Protein AF-A0A952T1L0-F1 (afdb_monomer_lite)

Structure (mmCIF, N/CA/C/O backbone):
data_AF-A0A952T1L0-F1
#
_entry.id   AF-A0A952T1L0-F1
#
loop_
_atom_site.group_PDB
_atom_site.id
_atom_site.type_symbol
_atom_site.label_atom_id
_atom_site.label_alt_id
_atom_site.label_comp_id
_atom_site.label_asym_id
_atom_site.label_entity_id
_atom_site.label_seq_id
_atom_site.pdbx_PDB_ins_code
_atom_site.Cartn_x
_atom_site.Cartn_y
_atom_site.Cartn_z
_atom_site.occupancy
_atom_site.B_iso_or_equiv
_atom_site.auth_seq_id
_atom_site.auth_comp_id
_atom_site.auth_asym_id
_atom_site.auth_atom_id
_atom_site.pdbx_PDB_model_num
ATOM 1 N N . THR A 1 1 ? 1.528 -7.725 -9.233 1.00 82.81 1 THR A N 1
ATOM 2 C CA . THR A 1 1 ? 0.608 -8.415 -8.296 1.00 82.81 1 THR A CA 1
ATOM 3 C C . THR A 1 1 ? 0.449 -7.569 -7.059 1.00 82.81 1 THR A C 1
ATOM 5 O O . THR A 1 1 ? 1.454 -7.033 -6.604 1.00 82.81 1 THR A O 1
ATOM 8 N N . HIS A 1 2 ? -0.777 -7.436 -6.551 1.00 85.69 2 HIS A N 1
ATOM 9 C CA . HIS A 1 2 ? -1.111 -6.692 -5.336 1.00 85.69 2 HIS A CA 1
ATOM 10 C C . HIS A 1 2 ? -1.997 -7.588 -4.467 1.00 85.69 2 HIS A C 1
ATOM 12 O O . HIS A 1 2 ? -3.093 -7.952 -4.887 1.00 85.69 2 HIS A O 1
ATOM 18 N N . LEU A 1 3 ? -1.483 -8.001 -3.312 1.00 89.06 3 LEU A N 1
ATOM 19 C CA . LEU A 1 3 ? -2.154 -8.878 -2.364 1.00 89.06 3 LEU A CA 1
ATOM 20 C C . LEU A 1 3 ? -2.653 -8.072 -1.165 1.00 89.06 3 LEU A C 1
ATOM 22 O O . LEU A 1 3 ? -1.904 -7.283 -0.594 1.00 89.06 3 LEU A O 1
ATOM 26 N N . PHE A 1 4 ? -3.893 -8.342 -0.767 1.00 89.69 4 PHE A N 1
ATOM 27 C CA . PHE A 1 4 ? -4.513 -7.817 0.445 1.00 89.69 4 PHE A CA 1
ATOM 28 C C . PHE A 1 4 ? -4.681 -8.966 1.441 1.00 89.69 4 PHE A C 1
ATOM 30 O O . PHE A 1 4 ? -5.277 -9.984 1.086 1.00 89.69 4 PHE A O 1
ATOM 37 N N . THR A 1 5 ? -4.154 -8.835 2.660 1.00 88.19 5 THR A N 1
ATOM 38 C CA . THR A 1 5 ? -4.120 -9.952 3.631 1.00 88.19 5 THR A CA 1
ATOM 39 C C . THR A 1 5 ? -4.932 -9.701 4.896 1.00 88.19 5 THR A C 1
ATOM 41 O O . THR A 1 5 ? -5.600 -10.613 5.379 1.00 88.19 5 THR A O 1
ATOM 44 N N 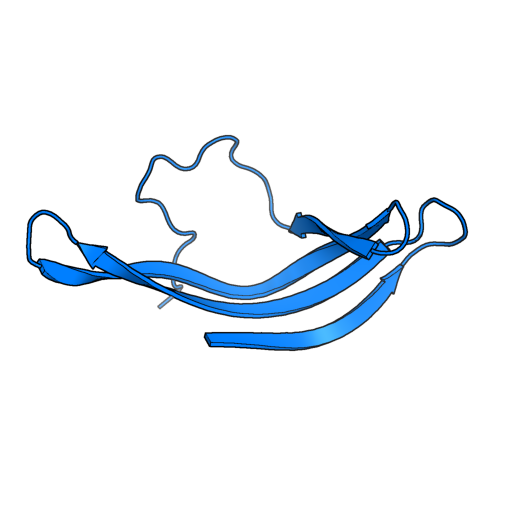. LYS A 1 6 ? -4.913 -8.479 5.437 1.00 91.31 6 LYS A N 1
ATOM 45 C CA . LYS A 1 6 ? -5.626 -8.113 6.667 1.00 91.31 6 LYS A CA 1
ATOM 46 C C . LYS A 1 6 ? -6.463 -6.868 6.431 1.00 91.31 6 LYS A C 1
ATOM 48 O O . LYS A 1 6 ? -5.959 -5.899 5.877 1.00 91.31 6 LYS A O 1
ATOM 53 N N . MET A 1 7 ? -7.720 -6.900 6.861 1.00 92.06 7 MET A N 1
ATOM 54 C CA . MET A 1 7 ? -8.659 -5.787 6.735 1.00 92.06 7 MET A CA 1
ATOM 55 C C . MET A 1 7 ? -9.312 -5.505 8.086 1.00 92.06 7 MET A C 1
ATOM 57 O O . MET A 1 7 ? -9.950 -6.388 8.660 1.00 92.06 7 MET A O 1
ATOM 61 N N . THR A 1 8 ? -9.168 -4.279 8.583 1.00 92.56 8 THR A N 1
ATOM 62 C CA . THR A 1 8 ? -9.719 -3.844 9.871 1.00 92.56 8 THR A CA 1
ATOM 63 C C . THR A 1 8 ? -10.501 -2.555 9.679 1.00 92.56 8 THR A C 1
ATOM 65 O O . THR A 1 8 ? -9.970 -1.566 9.180 1.00 92.56 8 THR A O 1
ATOM 68 N N . LYS A 1 9 ? -11.769 -2.535 10.097 1.00 90.94 9 LYS A N 1
ATOM 69 C CA . LYS A 1 9 ? -12.521 -1.281 10.188 1.00 90.94 9 LYS A CA 1
ATOM 70 C C . LYS A 1 9 ? -12.082 -0.530 11.442 1.00 90.94 9 LYS A C 1
ATOM 72 O O . LYS A 1 9 ? -12.157 -1.079 12.538 1.00 90.94 9 LYS A O 1
ATOM 77 N N . VAL A 1 10 ? -11.687 0.725 11.280 1.00 88.94 10 VAL A N 1
ATOM 78 C CA . VAL A 1 10 ? -11.309 1.629 12.369 1.00 88.94 10 VAL A CA 1
ATOM 79 C C . VAL A 1 10 ? -12.276 2.810 12.389 1.00 88.94 10 VAL A C 1
ATOM 81 O O . VAL A 1 10 ? -12.677 3.317 11.342 1.00 88.94 10 VAL A O 1
ATOM 84 N N . GLY A 1 11 ? -12.684 3.240 13.583 1.00 86.50 11 GLY A N 1
ATOM 85 C CA . GLY A 1 11 ? -13.650 4.327 13.760 1.00 86.50 11 GLY A CA 1
ATOM 86 C C . GLY A 1 11 ? -15.113 3.921 13.529 1.00 86.50 11 GLY A C 1
ATOM 87 O O . GLY A 1 11 ? -15.454 2.749 13.343 1.00 86.50 11 GLY A O 1
ATOM 88 N N . ALA A 1 12 ? -16.007 4.912 13.574 1.00 83.88 12 ALA A N 1
ATOM 89 C CA . ALA A 1 12 ? -17.452 4.727 13.468 1.00 83.88 12 ALA A CA 1
ATOM 90 C C . ALA A 1 12 ? -18.120 5.882 12.705 1.00 83.88 12 ALA A C 1
ATOM 92 O O . ALA A 1 12 ? -17.562 6.968 12.571 1.00 83.88 12 ALA A O 1
ATOM 93 N N . GLY A 1 13 ? -19.339 5.647 12.212 1.00 82.06 13 GLY A N 1
ATOM 94 C CA . GLY A 1 13 ? -20.105 6.659 11.484 1.00 82.06 13 GLY A CA 1
ATOM 95 C C . GLY A 1 13 ? -19.415 7.110 10.193 1.00 82.06 13 GLY A C 1
ATOM 96 O O . GLY A 1 13 ? -18.919 6.282 9.430 1.00 82.06 13 GLY A O 1
ATOM 97 N N . ARG A 1 14 ? -19.411 8.426 9.951 1.00 78.38 14 ARG A N 1
ATOM 98 C CA . ARG A 1 14 ? -18.844 9.052 8.745 1.00 78.38 14 ARG A CA 1
ATOM 99 C C . ARG A 1 14 ? -17.311 9.016 8.704 1.00 78.38 14 ARG A C 1
ATOM 101 O O . ARG A 1 14 ? -16.744 9.107 7.622 1.00 78.38 14 ARG A O 1
ATOM 108 N N . ASP A 1 15 ? -16.669 8.827 9.854 1.00 79.44 15 ASP A N 1
ATOM 109 C CA . ASP A 1 15 ? -15.207 8.806 9.986 1.00 79.44 15 ASP A CA 1
ATOM 110 C C . ASP A 1 15 ? -14.634 7.383 9.964 1.00 79.44 15 ASP A C 1
ATOM 112 O O . ASP A 1 15 ? -13.450 7.177 10.223 1.00 79.44 15 ASP A O 1
ATOM 116 N N . ALA A 1 16 ? -15.468 6.378 9.674 1.00 86.81 16 ALA A N 1
ATOM 117 C CA . ALA A 1 16 ? -15.003 5.008 9.555 1.00 86.81 16 ALA A CA 1
ATOM 118 C C . ALA A 1 16 ? -14.057 4.847 8.354 1.00 86.81 16 ALA A C 1
ATOM 120 O O . ALA A 1 16 ? -14.404 5.176 7.218 1.00 86.81 16 ALA A O 1
ATOM 121 N N . VAL A 1 17 ? -12.891 4.263 8.613 1.00 89.19 17 VAL A N 1
ATOM 122 C CA . VAL A 1 17 ? -11.899 3.886 7.605 1.00 89.19 17 VAL A CA 1
ATOM 123 C C . VAL A 1 17 ? -11.702 2.375 7.615 1.00 89.19 17 VAL A C 1
ATOM 125 O O . VAL A 1 17 ? -11.939 1.706 8.622 1.00 89.19 17 VAL A O 1
ATOM 128 N N . LEU A 1 18 ? -11.271 1.824 6.489 1.00 90.50 18 LEU A N 1
ATOM 129 C CA . LEU A 1 18 ? -10.839 0.441 6.377 1.00 90.50 18 LEU A CA 1
ATOM 130 C C . LEU A 1 18 ? -9.321 0.424 6.199 1.00 90.50 18 LEU A C 1
ATOM 132 O O . LEU A 1 18 ? -8.810 0.822 5.155 1.00 90.50 18 LEU A O 1
ATOM 136 N N . GLU A 1 19 ? -8.613 -0.034 7.222 1.00 91.06 19 GLU A N 1
ATOM 137 C CA . GLU A 1 19 ? -7.185 -0.324 7.150 1.00 91.06 19 GLU A CA 1
ATOM 138 C C . GLU A 1 19 ? -6.982 -1.662 6.452 1.00 91.06 19 GLU A C 1
ATOM 140 O O . GLU A 1 19 ? -7.542 -2.675 6.874 1.00 91.06 19 GLU A O 1
ATOM 145 N N . THR A 1 20 ? -6.190 -1.672 5.384 1.00 89.69 20 THR A N 1
ATOM 146 C CA . THR A 1 20 ? -5.883 -2.873 4.609 1.00 89.69 20 THR A CA 1
ATOM 147 C C . THR A 1 20 ? -4.379 -3.067 4.498 1.00 89.69 20 THR A C 1
ATOM 149 O O . THR A 1 20 ? -3.690 -2.225 3.930 1.00 89.69 20 THR A O 1
ATOM 152 N N . THR A 1 21 ? -3.870 -4.193 4.994 1.00 89.38 21 THR A N 1
ATOM 153 C CA . THR A 1 21 ? -2.472 -4.594 4.809 1.00 89.38 21 THR A CA 1
ATOM 154 C C . THR A 1 21 ? -2.260 -5.106 3.391 1.00 89.38 21 THR A C 1
ATOM 156 O O . THR A 1 21 ? -2.973 -6.001 2.923 1.00 89.38 21 THR A O 1
ATOM 159 N N . CYS A 1 22 ? -1.265 -4.531 2.731 1.00 88.12 22 CYS A N 1
ATOM 160 C CA . CYS A 1 22 ? -0.979 -4.674 1.322 1.00 88.12 22 CYS A CA 1
ATOM 161 C C . CYS A 1 22 ? 0.465 -5.139 1.122 1.00 88.12 22 CYS A C 1
ATOM 163 O O . CYS A 1 22 ? 1.394 -4.572 1.689 1.00 88.12 22 CYS A O 1
ATOM 165 N N . THR A 1 23 ? 0.654 -6.123 0.248 1.00 85.81 23 THR A N 1
ATOM 166 C CA . THR A 1 23 ? 1.977 -6.527 -0.243 1.00 85.81 23 THR A CA 1
ATOM 167 C C . THR A 1 23 ? 1.919 -6.626 -1.752 1.00 8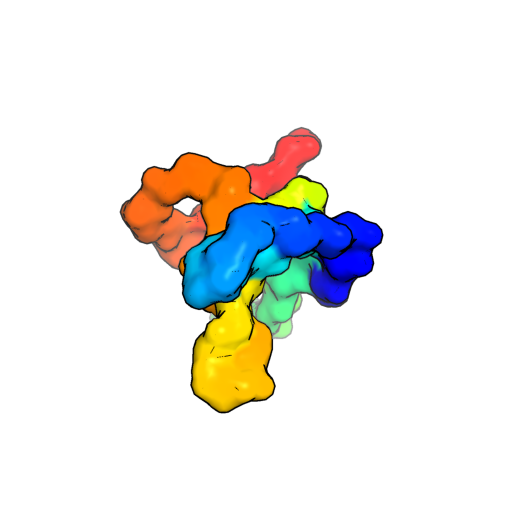5.81 23 THR A C 1
ATOM 169 O O . THR A 1 23 ? 1.023 -7.261 -2.317 1.00 85.81 23 THR A O 1
ATOM 172 N N . GLY A 1 24 ? 2.860 -6.006 -2.444 1.00 87.44 24 GLY A N 1
ATOM 173 C CA . GLY A 1 24 ? 2.817 -5.981 -3.887 1.00 87.44 24 GLY A CA 1
ATOM 174 C C . GLY A 1 24 ? 3.993 -5.287 -4.529 1.00 87.44 24 GLY A C 1
ATOM 175 O O . GLY A 1 24 ? 4.974 -4.906 -3.903 1.00 87.44 24 GLY A O 1
ATOM 176 N N . HIS A 1 25 ? 3.893 -5.215 -5.845 1.00 86.44 25 HIS A N 1
ATOM 177 C CA . HIS A 1 25 ? 4.921 -4.645 -6.692 1.00 86.44 25 HIS A CA 1
ATOM 178 C C . HIS A 1 25 ? 4.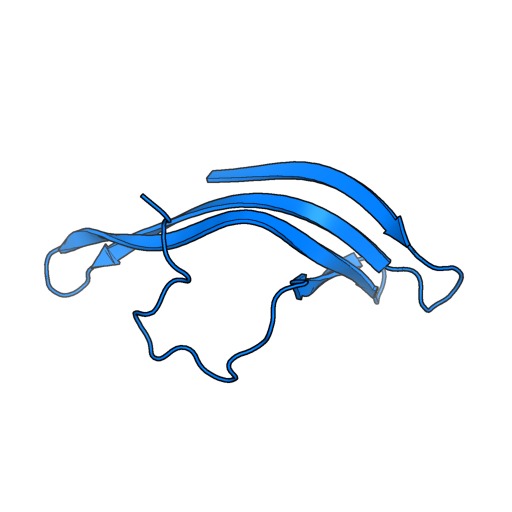328 -4.266 -8.044 1.00 86.44 25 HIS A C 1
ATOM 180 O O . HIS A 1 25 ? 3.388 -4.911 -8.545 1.00 86.44 25 HIS A O 1
ATOM 186 N N . LEU A 1 26 ? 4.906 -3.226 -8.633 1.00 87.88 26 LEU A N 1
ATOM 187 C CA . LEU A 1 26 ? 4.543 -2.676 -9.924 1.00 87.88 26 LEU A CA 1
ATOM 188 C C . LEU A 1 26 ? 5.758 -2.691 -10.849 1.00 87.88 26 LEU A C 1
ATOM 190 O O . LEU A 1 26 ? 6.814 -2.150 -10.531 1.00 87.88 26 LEU A O 1
ATOM 194 N N . TRP A 1 27 ? 5.568 -3.265 -12.032 1.00 89.69 27 TRP A N 1
ATOM 195 C CA . TRP A 1 27 ? 6.542 -3.244 -13.116 1.00 89.69 27 TRP A CA 1
ATOM 196 C C . TRP A 1 27 ? 5.964 -2.488 -14.302 1.00 89.69 27 TRP A C 1
ATOM 198 O O . TRP A 1 27 ? 4.764 -2.568 -14.570 1.00 89.69 27 TRP A O 1
ATOM 208 N N . ALA A 1 28 ? 6.823 -1.816 -15.058 1.00 91.44 28 ALA A N 1
ATOM 209 C CA . ALA A 1 28 ? 6.450 -1.209 -16.327 1.00 91.44 28 ALA A CA 1
ATOM 210 C C . ALA A 1 28 ? 7.547 -1.411 -17.369 1.00 91.44 28 ALA A C 1
ATOM 212 O O . ALA A 1 28 ? 8.693 -1.706 -17.045 1.00 91.44 28 ALA A O 1
ATOM 213 N N . ARG A 1 29 ? 7.196 -1.242 -18.643 1.00 96.50 29 ARG A N 1
ATOM 214 C CA . ARG A 1 29 ? 8.163 -1.294 -19.738 1.00 96.50 29 ARG A CA 1
ATOM 215 C C . ARG A 1 29 ? 8.765 0.092 -19.963 1.00 96.50 29 ARG A C 1
ATOM 217 O O . ARG A 1 29 ? 8.038 1.046 -20.238 1.00 96.50 29 ARG A O 1
ATOM 224 N N . SER A 1 30 ? 10.086 0.199 -19.867 1.00 92.44 30 SER A N 1
ATOM 225 C CA . SER A 1 30 ? 10.821 1.434 -20.141 1.00 92.44 30 SER A CA 1
ATOM 226 C C . SER A 1 30 ? 10.675 1.834 -21.608 1.00 92.44 30 SER A C 1
ATOM 228 O O . SER A 1 30 ? 10.893 1.020 -22.506 1.00 92.44 30 SER A O 1
ATOM 230 N N . LYS A 1 31 ? 10.349 3.108 -21.859 1.00 93.56 31 LYS A N 1
ATOM 231 C CA . LYS A 1 31 ? 10.276 3.659 -23.223 1.00 93.56 31 LYS A CA 1
ATOM 232 C C . LYS A 1 31 ? 11.652 3.753 -23.886 1.00 93.56 31 LYS A C 1
ATOM 234 O O . LYS A 1 31 ? 11.734 3.644 -25.102 1.00 93.56 31 LYS A O 1
ATOM 239 N N . THR A 1 32 ? 12.711 3.940 -23.097 1.00 94.81 32 THR A N 1
ATOM 240 C CA . THR A 1 32 ? 14.075 4.144 -23.607 1.00 94.81 32 THR A CA 1
ATOM 241 C C . THR A 1 32 ? 14.773 2.824 -23.903 1.00 94.81 32 THR A C 1
ATOM 243 O O . THR A 1 32 ? 15.366 2.668 -24.962 1.00 94.81 32 THR A O 1
ATOM 246 N N . SER A 1 33 ? 14.707 1.864 -22.975 1.00 93.44 33 SER A N 1
ATOM 247 C CA . SER A 1 33 ? 15.410 0.580 -23.117 1.00 93.44 33 SER A CA 1
ATOM 248 C C . SER A 1 33 ? 14.524 -0.544 -23.648 1.00 93.44 33 SER A C 1
ATOM 250 O O . SER A 1 33 ? 15.031 -1.587 -24.046 1.00 93.44 33 SER A O 1
ATOM 252 N N . GLY A 1 34 ? 13.198 -0.385 -23.620 1.00 95.38 34 GLY A N 1
ATOM 253 C CA . GLY A 1 34 ? 12.254 -1.443 -23.979 1.00 95.38 34 GLY A CA 1
ATOM 254 C C . GLY A 1 34 ? 12.184 -2.602 -22.976 1.00 95.38 34 GLY A C 1
ATOM 255 O O . GLY A 1 34 ? 11.385 -3.514 -23.196 1.00 95.38 34 GLY A O 1
ATOM 256 N N . LEU A 1 35 ? 12.973 -2.569 -21.897 1.00 95.50 35 LEU A N 1
ATOM 257 C CA . LEU A 1 35 ? 13.020 -3.589 -20.846 1.00 95.50 35 LEU A CA 1
ATOM 258 C C . LEU A 1 35 ? 11.949 -3.345 -19.777 1.00 95.50 35 LEU A C 1
ATOM 260 O O . LEU A 1 35 ? 11.516 -2.209 -19.572 1.00 95.50 35 LEU A O 1
ATOM 264 N N . TYR A 1 36 ? 11.544 -4.403 -19.073 1.00 93.38 36 TYR A N 1
ATOM 265 C CA . TYR A 1 36 ? 10.743 -4.266 -17.856 1.00 93.38 36 TYR A CA 1
ATOM 266 C C . TYR A 1 36 ? 11.606 -3.724 -16.716 1.00 93.38 36 TYR A C 1
ATOM 268 O O . TYR A 1 36 ? 12.711 -4.209 -16.485 1.00 93.38 36 TYR A O 1
ATOM 276 N N . VAL A 1 37 ? 11.092 -2.722 -16.011 1.00 90.81 37 VAL A N 1
ATOM 277 C CA . VAL A 1 37 ? 11.739 -2.073 -14.870 1.00 90.81 37 VAL A CA 1
ATOM 278 C C . VAL A 1 37 ? 10.786 -2.058 -13.673 1.00 90.81 37 VAL A C 1
ATOM 280 O O . VAL A 1 37 ? 9.570 -1.919 -13.875 1.00 90.81 37 VAL A O 1
ATOM 283 N N . PRO A 1 38 ? 11.300 -2.225 -12.442 1.00 86.44 38 PRO A N 1
ATOM 284 C CA . PRO A 1 38 ? 10.487 -2.065 -11.249 1.00 86.44 38 PRO A CA 1
ATOM 285 C C . PRO A 1 38 ? 10.166 -0.578 -11.088 1.00 86.44 38 PRO A C 1
ATOM 287 O O . PRO A 1 38 ? 11.046 0.271 -11.225 1.00 86.44 38 PRO A O 1
ATOM 290 N N . ILE A 1 39 ? 8.896 -0.264 -10.854 1.00 87.94 39 ILE A N 1
ATOM 291 C CA . ILE A 1 39 ? 8.439 1.103 -10.585 1.00 87.94 39 ILE A CA 1
ATOM 292 C C . ILE A 1 39 ? 8.281 1.313 -9.088 1.00 87.94 39 ILE A C 1
ATOM 294 O O . ILE A 1 39 ? 8.669 2.361 -8.584 1.00 87.94 39 ILE A O 1
ATOM 298 N N . ASP A 1 40 ? 7.717 0.318 -8.403 1.00 82.25 40 ASP A N 1
ATOM 299 C CA . ASP A 1 40 ? 7.476 0.382 -6.969 1.00 82.25 40 ASP A CA 1
ATOM 300 C C . ASP A 1 40 ? 7.287 -1.017 -6.367 1.00 82.25 40 ASP A C 1
ATOM 302 O O . ASP A 1 40 ? 6.920 -1.96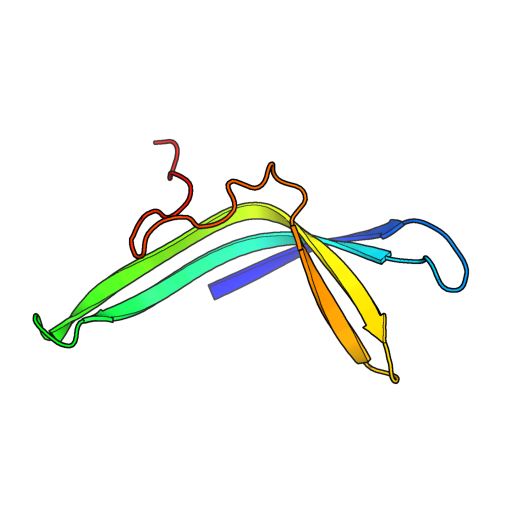8 -7.073 1.00 82.25 40 ASP A O 1
ATOM 306 N N . SER A 1 41 ? 7.508 -1.140 -5.062 1.00 81.75 41 SER A N 1
ATOM 307 C CA . SER A 1 41 ? 7.256 -2.348 -4.276 1.00 81.75 41 SER A CA 1
ATOM 308 C C . SER A 1 41 ? 6.924 -1.988 -2.837 1.00 81.75 41 SER A C 1
ATOM 310 O O . SER A 1 41 ? 7.587 -1.141 -2.259 1.00 81.75 41 SER A O 1
ATOM 312 N N . TRP A 1 42 ? 5.961 -2.694 -2.254 1.00 85.25 42 TRP A N 1
ATOM 313 C CA . TRP A 1 42 ? 5.523 -2.505 -0.875 1.00 85.25 42 TRP A CA 1
ATOM 314 C C . TRP A 1 42 ? 5.341 -3.861 -0.196 1.00 85.25 42 TRP A C 1
ATOM 316 O O . TRP A 1 42 ? 4.891 -4.832 -0.817 1.00 85.25 42 TRP A O 1
ATOM 326 N N . TYR A 1 43 ? 5.678 -3.940 1.087 1.00 85.25 43 TYR A N 1
ATOM 327 C CA . TYR A 1 43 ? 5.555 -5.158 1.883 1.00 85.25 43 TYR A CA 1
ATOM 328 C C . TYR A 1 43 ? 4.892 -4.839 3.217 1.00 85.25 43 TYR A C 1
ATOM 330 O O . TYR A 1 43 ? 5.409 -4.042 3.991 1.00 85.25 43 TYR A O 1
ATOM 338 N N . GLU A 1 44 ? 3.740 -5.466 3.459 1.00 86.88 44 GLU A N 1
ATOM 339 C CA . GLU A 1 44 ? 2.927 -5.280 4.666 1.00 86.88 44 GLU A CA 1
ATOM 340 C C . GLU A 1 44 ? 2.558 -3.814 4.967 1.00 86.88 44 GLU A C 1
ATOM 342 O O . GLU A 1 44 ? 2.278 -3.448 6.109 1.00 86.88 44 GLU A O 1
ATOM 347 N N . GLU A 1 45 ? 2.473 -2.977 3.931 1.00 86.19 45 GLU A N 1
ATOM 348 C CA . GLU A 1 45 ? 2.045 -1.585 4.066 1.00 86.19 45 GLU A CA 1
ATOM 349 C C . GLU A 1 45 ? 0.550 -1.488 4.368 1.00 86.19 45 GL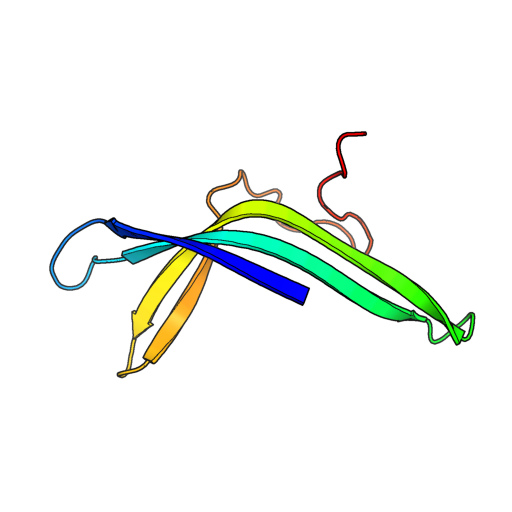U A C 1
ATOM 351 O O . GLU A 1 45 ? -0.268 -2.216 3.805 1.00 86.19 45 GLU A O 1
ATOM 356 N N . ILE A 1 46 ? 0.163 -0.564 5.248 1.00 84.62 46 ILE A N 1
ATOM 357 C CA . ILE A 1 46 ? -1.241 -0.345 5.604 1.00 84.62 46 ILE A CA 1
ATOM 358 C C . ILE A 1 46 ? -1.806 0.785 4.749 1.00 84.62 46 ILE A C 1
ATOM 360 O O . ILE A 1 46 ? -1.375 1.931 4.856 1.00 84.62 46 ILE A O 1
ATOM 364 N N . HIS A 1 47 ? -2.814 0.468 3.940 1.00 86.94 47 HIS A N 1
ATOM 365 C CA . HIS A 1 47 ? -3.591 1.421 3.156 1.00 86.94 47 HIS A CA 1
ATOM 366 C C . HIS A 1 47 ? -4.927 1.747 3.825 1.00 86.94 47 HIS A C 1
ATOM 368 O O . HIS A 1 47 ? -5.611 0.865 4.339 1.00 86.94 47 HIS A O 1
ATOM 374 N N . TYR A 1 48 ? -5.329 3.012 3.749 1.00 85.50 48 TYR A N 1
ATOM 375 C CA . TYR A 1 48 ? -6.614 3.510 4.220 1.00 85.50 48 TYR A CA 1
ATOM 376 C C . TYR A 1 48 ? -7.607 3.595 3.080 1.00 85.50 48 TYR A C 1
ATOM 378 O O . TYR A 1 48 ? -7.389 4.323 2.109 1.00 85.50 48 TYR A O 1
ATOM 386 N N . LEU A 1 49 ? -8.730 2.906 3.228 1.00 87.19 49 LEU A N 1
ATOM 387 C CA . LEU A 1 49 ? -9.872 3.052 2.348 1.00 87.19 49 LEU A CA 1
ATOM 388 C C . LEU A 1 49 ? -10.982 3.807 3.084 1.00 87.19 49 LEU A C 1
ATOM 390 O O . LEU A 1 49 ? -11.297 3.516 4.237 1.00 87.19 49 LEU A O 1
ATOM 394 N N . VAL A 1 50 ? -11.589 4.774 2.408 1.00 87.12 50 VAL A N 1
ATOM 395 C CA . VAL A 1 50 ? -12.801 5.469 2.859 1.00 87.12 50 VAL A CA 1
ATOM 396 C C . VAL A 1 50 ? -13.966 5.097 1.966 1.00 87.12 50 VAL A C 1
ATOM 398 O O . VAL A 1 50 ? -13.780 4.838 0.779 1.00 87.12 50 VAL A O 1
ATOM 401 N N . HIS A 1 51 ? -15.167 5.061 2.533 1.00 84.69 51 HIS A N 1
ATOM 402 C CA . HIS A 1 51 ? -16.379 4.828 1.762 1.00 84.69 51 HIS A CA 1
ATOM 403 C C . HIS A 1 51 ? -17.021 6.168 1.395 1.00 84.69 51 HIS A C 1
ATOM 405 O O . HIS A 1 51 ? -17.645 6.825 2.229 1.00 84.69 51 HIS A O 1
ATOM 411 N N . GLU A 1 52 ? -16.867 6.567 0.139 1.00 85.62 52 GLU A N 1
ATOM 412 C CA . GLU A 1 52 ? -17.346 7.836 -0.401 1.00 85.62 52 GLU A CA 1
ATOM 413 C C . GLU A 1 52 ? -18.235 7.573 -1.615 1.00 85.62 52 GLU A C 1
ATOM 415 O O . GLU A 1 52 ? -17.891 6.776 -2.483 1.00 85.62 52 GLU A O 1
ATOM 420 N N . GLU A 1 53 ? -19.389 8.243 -1.685 1.00 86.50 53 GLU A N 1
ATOM 421 C CA . GLU A 1 53 ? -20.292 8.178 -2.850 1.00 86.50 53 GLU A CA 1
ATOM 422 C C . GLU A 1 53 ? -20.705 6.744 -3.249 1.00 86.50 53 GLU A C 1
ATOM 424 O O . GLU A 1 53 ? -20.929 6.445 -4.417 1.00 86.50 53 GLU A O 1
ATOM 429 N N . GLY A 1 54 ? -20.811 5.839 -2.269 1.00 86.81 54 GLY A N 1
ATOM 430 C CA . GLY A 1 54 ? -21.182 4.439 -2.510 1.00 86.81 54 GLY A CA 1
ATOM 431 C C . GLY A 1 54 ? -20.031 3.544 -2.979 1.00 86.81 54 GLY A C 1
ATOM 432 O O . GLY A 1 54 ? -20.280 2.403 -3.363 1.00 86.81 54 GLY A O 1
ATOM 433 N N . ALA A 1 55 ? -18.788 4.034 -2.956 1.00 87.25 55 ALA A N 1
ATOM 434 C CA . ALA A 1 55 ? -17.606 3.282 -3.353 1.00 87.25 55 ALA A CA 1
ATOM 435 C C . ALA A 1 55 ? -16.468 3.414 -2.332 1.00 87.25 55 ALA A C 1
ATOM 437 O O . ALA A 1 55 ? -16.291 4.440 -1.678 1.00 87.25 55 ALA A O 1
ATOM 438 N N . TRP A 1 56 ? -15.649 2.369 -2.220 1.00 83.25 56 TRP A N 1
ATOM 439 C CA . TRP A 1 56 ? -14.408 2.435 -1.454 1.00 83.25 56 TRP A CA 1
ATOM 440 C C . TRP A 1 56 ? -13.310 3.116 -2.272 1.00 83.25 56 TRP A C 1
ATOM 442 O O . TRP A 1 56 ? -13.080 2.761 -3.429 1.00 83.25 56 TRP A O 1
ATOM 452 N N . ARG A 1 57 ? -12.613 4.077 -1.666 1.00 84.25 57 ARG A N 1
ATOM 453 C CA . ARG A 1 57 ? -11.519 4.837 -2.281 1.00 84.25 57 ARG A CA 1
ATOM 454 C C . ARG A 1 57 ? -10.281 4.808 -1.401 1.00 84.25 57 ARG A C 1
ATOM 456 O O . ARG A 1 57 ? -10.380 4.987 -0.192 1.00 84.25 57 ARG A O 1
ATOM 463 N N . LEU A 1 58 ? -9.119 4.610 -2.020 1.00 81.94 58 LEU A N 1
ATOM 464 C CA . LEU A 1 58 ? -7.819 4.728 -1.360 1.00 81.94 58 LEU A CA 1
ATOM 465 C C . LEU A 1 58 ? -7.559 6.194 -0.990 1.00 81.94 58 LEU A C 1
ATOM 467 O O . LEU A 1 58 ? -7.530 7.055 -1.866 1.00 81.94 58 LEU A O 1
ATOM 471 N N . ARG A 1 59 ? -7.367 6.467 0.302 1.00 76.69 59 ARG A N 1
ATOM 472 C CA . ARG A 1 59 ? -7.084 7.806 0.843 1.00 76.69 59 ARG A CA 1
ATOM 473 C C . ARG A 1 59 ? -5.591 8.045 1.093 1.00 76.69 59 ARG A C 1
ATOM 475 O O . ARG A 1 59 ? -5.169 9.197 1.111 1.00 76.69 59 ARG A O 1
ATOM 482 N N . GLY A 1 60 ? -4.807 6.982 1.285 1.00 70.31 60 GLY A N 1
ATOM 483 C CA . GLY A 1 60 ? -3.362 7.037 1.549 1.00 70.31 60 GLY A CA 1
ATOM 484 C C . GLY A 1 60 ? -2.871 5.824 2.343 1.00 70.31 60 GLY A C 1
ATOM 485 O O . GLY A 1 60 ? -3.638 4.886 2.556 1.00 70.31 60 GLY A O 1
ATOM 486 N N . ASN A 1 61 ? -1.617 5.842 2.793 1.00 66.81 61 ASN A N 1
ATOM 487 C CA . ASN A 1 61 ? -0.980 4.792 3.593 1.00 66.81 61 ASN A CA 1
ATOM 488 C C . ASN A 1 61 ? -0.519 5.307 4.976 1.00 66.81 61 ASN A C 1
ATOM 490 O O . ASN A 1 61 ? -0.306 6.506 5.149 1.00 66.81 61 ASN A O 1
ATOM 494 N N . LEU A 1 62 ? -0.390 4.417 5.973 1.00 60.03 62 LEU A N 1
ATOM 495 C CA . LEU A 1 62 ? 0.187 4.737 7.291 1.00 60.03 62 LEU A CA 1
ATOM 496 C C . LEU A 1 62 ? 1.718 4.629 7.223 1.00 60.03 62 LEU A C 1
ATOM 498 O O . LEU A 1 62 ? 2.312 3.667 7.698 1.00 60.03 62 LEU A O 1
ATOM 502 N N . GLY A 1 63 ? 2.358 5.606 6.598 1.00 48.91 63 GLY A N 1
ATOM 503 C CA . GLY A 1 63 ? 3.810 5.757 6.581 1.00 48.91 63 GLY A CA 1
ATOM 504 C C . GLY A 1 63 ? 4.134 7.237 6.467 1.00 48.91 63 GLY A C 1
ATOM 505 O O . GLY A 1 63 ? 3.422 7.957 5.768 1.00 48.91 63 GLY A O 1
ATOM 506 N N . GLU A 1 64 ? 5.138 7.715 7.205 1.00 44.56 64 GLU A N 1
ATOM 507 C CA . GLU A 1 64 ? 5.576 9.110 7.143 1.00 44.56 64 GLU A CA 1
ATOM 508 C C . GLU A 1 64 ? 5.648 9.592 5.695 1.00 44.56 64 GLU A C 1
ATOM 510 O O . GLU A 1 64 ? 6.278 8.969 4.848 1.00 44.56 64 GLU A O 1
ATOM 515 N N . SER A 1 65 ? 4.995 10.710 5.401 1.00 42.59 65 SER A N 1
ATOM 516 C CA . SER A 1 65 ? 5.142 11.359 4.111 1.00 42.59 65 SER A CA 1
ATOM 517 C C . SER A 1 65 ? 6.494 12.078 4.042 1.00 42.59 65 SER A C 1
ATOM 519 O O . SER A 1 65 ? 6.648 13.096 4.724 1.00 42.59 65 SER A O 1
ATOM 521 N N . PRO A 1 66 ? 7.388 11.761 3.093 1.00 44.62 66 PRO A N 1
ATOM 522 C CA . PRO A 1 66 ? 8.019 12.809 2.326 1.00 44.62 66 PRO A CA 1
ATOM 523 C C . PRO A 1 66 ? 7.023 13.195 1.236 1.00 44.62 66 PRO A C 1
ATOM 525 O O . PRO A 1 66 ? 6.701 12.416 0.336 1.00 44.62 66 PRO A O 1
ATOM 528 N N . ARG A 1 67 ? 6.502 14.422 1.327 1.00 54.00 67 ARG A N 1
ATOM 529 C CA . ARG A 1 67 ? 5.855 15.078 0.189 1.00 54.00 67 ARG A CA 1
ATOM 530 C C . ARG A 1 67 ? 6.851 15.048 -0.969 1.00 54.00 67 ARG A C 1
ATOM 532 O O . ARG A 1 67 ? 7.875 15.713 -0.891 1.00 54.00 67 ARG A O 1
ATOM 539 N N . VAL A 1 68 ? 6.511 14.315 -2.026 1.00 40.50 68 VAL A N 1
ATOM 540 C CA . VAL A 1 68 ? 7.326 14.129 -3.234 1.00 40.50 68 VAL A CA 1
ATOM 541 C C . VAL A 1 68 ? 8.553 13.249 -2.989 1.00 40.50 68 VAL A C 1
ATOM 543 O O . VAL A 1 68 ? 9.639 13.725 -2.672 1.00 40.50 68 VAL A O 1
ATOM 546 N N . LEU A 1 69 ? 8.404 11.952 -3.252 1.00 44.59 69 LEU A N 1
ATOM 547 C CA . LEU A 1 69 ? 9.546 11.174 -3.718 1.00 44.59 69 LEU A CA 1
ATOM 548 C C . LEU A 1 69 ? 9.825 11.631 -5.161 1.00 44.59 69 LEU A C 1
ATOM 550 O O . LEU A 1 69 ? 8.892 11.640 -5.973 1.00 44.59 69 LEU A O 1
ATOM 554 N N . PRO A 1 70 ? 11.049 12.070 -5.513 1.00 43.44 70 PRO A N 1
ATOM 555 C CA . PRO A 1 70 ? 11.392 12.284 -6.910 1.00 43.44 70 PRO A CA 1
ATOM 556 C C . PRO A 1 70 ? 11.072 11.018 -7.714 1.00 43.44 70 PRO A C 1
ATOM 558 O O . PRO A 1 70 ? 11.163 9.898 -7.199 1.00 43.44 70 PRO A O 1
ATOM 561 N N . PHE A 1 71 ? 10.661 11.199 -8.971 1.00 41.22 71 PHE A N 1
ATOM 562 C CA . PHE A 1 71 ? 10.378 10.097 -9.892 1.00 41.22 71 PHE A CA 1
ATOM 563 C C . PHE A 1 71 ? 11.572 9.123 -9.870 1.00 41.22 71 PHE A C 1
ATOM 565 O O . PHE A 1 71 ? 12.671 9.505 -10.265 1.00 41.22 71 PHE A O 1
ATOM 572 N N . GLY A 1 72 ? 11.374 7.900 -9.362 1.00 44.28 72 GLY A N 1
ATOM 573 C CA . GLY A 1 72 ? 12.440 6.897 -9.209 1.00 44.28 72 GLY A CA 1
ATOM 574 C C . GLY A 1 72 ? 12.920 6.601 -7.780 1.00 44.28 72 GLY A C 1
ATOM 575 O O . GLY A 1 72 ? 13.806 5.768 -7.623 1.00 44.28 72 GLY A O 1
ATOM 576 N N . THR A 1 73 ? 12.341 7.211 -6.745 1.00 43.06 73 THR A N 1
ATOM 577 C CA . THR A 1 73 ? 12.572 6.800 -5.345 1.00 43.06 73 THR A CA 1
ATOM 578 C C . THR A 1 73 ? 11.387 5.963 -4.873 1.00 43.06 73 THR A C 1
ATOM 580 O O . THR A 1 73 ? 10.432 6.498 -4.327 1.00 43.06 73 THR A O 1
ATOM 583 N N . ALA A 1 74 ? 11.411 4.658 -5.142 1.00 46.62 74 ALA A N 1
ATOM 584 C CA . ALA A 1 74 ? 10.561 3.718 -4.412 1.00 46.62 74 ALA A CA 1
ATOM 585 C C . ALA A 1 74 ? 11.061 3.652 -2.953 1.00 46.62 74 ALA A C 1
ATOM 587 O O . ALA A 1 74 ? 12.285 3.652 -2.755 1.00 46.62 74 ALA A O 1
ATOM 588 N N . PRO A 1 75 ? 10.187 3.613 -1.930 1.00 47.34 75 PRO A N 1
ATOM 589 C CA . PRO A 1 75 ? 10.614 3.275 -0.579 1.00 47.34 75 PRO A CA 1
ATOM 590 C C . PRO A 1 75 ? 11.305 1.906 -0.617 1.00 47.34 75 PRO A C 1
ATOM 592 O O . PRO A 1 75 ? 10.842 0.968 -1.261 1.00 47.34 75 PRO A O 1
ATOM 595 N N . HIS A 1 76 ? 12.485 1.857 -0.006 1.00 43.19 76 HIS A N 1
ATOM 596 C CA . HIS A 1 76 ? 13.491 0.816 -0.185 1.00 43.19 76 HIS A CA 1
ATOM 597 C C . HIS A 1 76 ? 12.963 -0.624 -0.051 1.00 43.19 76 HIS A C 1
ATOM 599 O O . HIS A 1 76 ? 12.310 -0.939 0.946 1.00 43.19 76 HIS A O 1
ATOM 605 N N . PRO A 1 77 ? 13.391 -1.555 -0.928 1.00 38.47 77 PRO A N 1
ATOM 606 C CA . PRO A 1 77 ? 13.507 -2.940 -0.514 1.00 38.47 77 PRO A CA 1
ATOM 607 C C . PRO A 1 77 ? 14.634 -2.994 0.528 1.00 38.47 77 PRO A C 1
ATOM 609 O O . PRO A 1 77 ? 15.801 -2.803 0.192 1.00 38.47 77 PRO A O 1
ATOM 612 N N . LEU A 1 78 ? 14.295 -3.196 1.802 1.00 32.56 78 LEU A N 1
ATOM 613 C CA . LEU A 1 78 ? 15.267 -3.637 2.804 1.00 32.56 78 LEU A CA 1
ATOM 614 C C . LEU A 1 78 ? 15.607 -5.107 2.516 1.00 32.56 78 LEU A C 1
ATOM 616 O O . LEU A 1 78 ? 15.024 -6.020 3.098 1.00 32.56 78 LEU A O 1
ATOM 620 N N . PHE A 1 79 ? 16.543 -5.290 1.584 1.00 42.22 79 PHE A N 1
ATOM 621 C CA . PHE A 1 79 ? 17.558 -6.340 1.610 1.00 42.22 79 PHE A CA 1
ATOM 622 C C . PHE A 1 79 ? 18.925 -5.677 1.463 1.00 42.22 79 PHE A C 1
ATOM 624 O O . PHE A 1 79 ? 19.061 -4.818 0.561 1.00 42.22 79 PHE A O 1
#

Sequence (79 aa):
THLFTKMTKVGAGRDAVLETTCTGHLWARSKT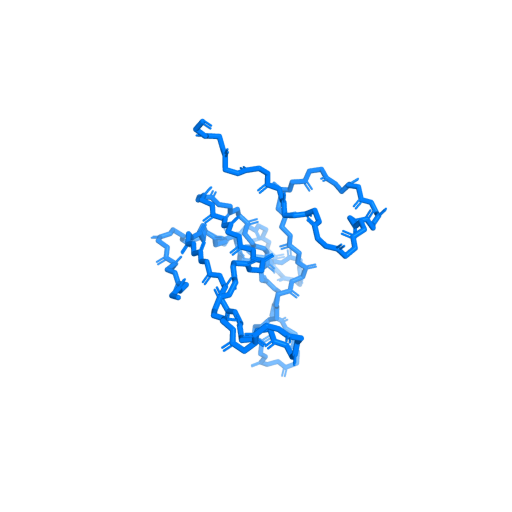SGLYVPIDSWYEEIHYLVHEEGAWRLRGNLGESPRVLPFGTAPHPLF

Foldseek 3Di:
DKDWDDWDWDDDDQPIKIWTFIWDWDWDQDPVPRDIDTQETDHRWIWIWGQDPNDTDTPGTPDDDPPDDDRPDHPDPPD

Secondary structure (DSSP, 8-state):
-EEEEEEEEES-GGG-EEEEEEEEEEEEE-TTT-SEEEEEEEEEEEEEEEEETTEEEEEEESS---S---TT-PPP---

Radius of gyration: 15.3 Å; chains: 1; bounding box: 39×25×38 Å

pLDDT: mean 77.35, std 18.62, range [32.56, 96.5]